Protein AF-A0A937IMR9-F1 (afdb_monomer_lite)

Structure (mmCIF, N/CA/C/O backbone):
data_AF-A0A937IMR9-F1
#
_entry.id   AF-A0A937IMR9-F1
#
loop_
_atom_site.group_PDB
_atom_site.id
_atom_site.type_symbol
_atom_site.label_atom_id
_atom_site.label_alt_id
_atom_site.label_comp_id
_atom_site.label_asym_id
_atom_site.label_entity_id
_atom_site.label_seq_id
_atom_site.pdbx_PDB_ins_code
_atom_site.Cartn_x
_atom_site.Cartn_y
_atom_site.Cartn_z
_atom_site.occupancy
_atom_site.B_iso_or_equiv
_atom_site.auth_seq_id
_atom_site.auth_comp_id
_atom_site.auth_asym_id
_atom_site.auth_atom_id
_atom_site.pdbx_PDB_model_num
ATOM 1 N N . MET A 1 1 ? 9.417 14.058 -9.438 1.00 62.03 1 MET A N 1
ATOM 2 C CA . MET A 1 1 ? 9.673 13.472 -8.106 1.00 62.03 1 MET A CA 1
ATOM 3 C C . MET A 1 1 ? 9.999 12.003 -8.313 1.00 62.03 1 MET A C 1
ATOM 5 O O . MET A 1 1 ? 9.369 11.405 -9.181 1.00 62.03 1 MET A O 1
ATOM 9 N N . LYS A 1 2 ? 11.024 11.449 -7.654 1.00 85.31 2 LYS A N 1
ATOM 10 C CA . LYS A 1 2 ? 11.374 10.034 -7.848 1.00 85.31 2 LYS A CA 1
ATOM 11 C C . LYS A 1 2 ? 10.333 9.152 -7.148 1.00 85.31 2 LYS A C 1
ATOM 13 O O . LYS A 1 2 ? 9.671 9.595 -6.207 1.00 85.31 2 LYS A O 1
ATOM 18 N N . LEU A 1 3 ? 10.179 7.912 -7.612 1.00 84.25 3 LEU A N 1
ATOM 19 C CA . LEU A 1 3 ? 9.268 6.941 -6.995 1.00 84.25 3 LEU A CA 1
ATOM 20 C C . LEU A 1 3 ? 9.607 6.738 -5.511 1.00 84.25 3 LEU A C 1
ATOM 22 O O . LEU A 1 3 ? 8.723 6.772 -4.667 1.00 84.25 3 LEU A O 1
ATOM 26 N N . GLU A 1 4 ? 10.897 6.638 -5.202 1.00 87.31 4 GLU A N 1
ATOM 27 C CA . GLU A 1 4 ? 11.428 6.520 -3.842 1.00 87.31 4 GLU A CA 1
ATOM 28 C C . GLU A 1 4 ? 11.002 7.686 -2.932 1.00 87.31 4 GLU A C 1
ATOM 30 O O . GLU A 1 4 ? 10.473 7.447 -1.849 1.00 87.31 4 GLU A O 1
ATOM 35 N N . ASP A 1 5 ? 11.112 8.936 -3.402 1.00 91.38 5 ASP A N 1
ATOM 36 C CA . ASP A 1 5 ? 10.661 10.117 -2.645 1.00 91.38 5 ASP A CA 1
ATOM 37 C C . ASP A 1 5 ? 9.155 10.045 -2.338 1.00 91.38 5 ASP A C 1
ATOM 39 O O . ASP A 1 5 ? 8.700 10.421 -1.257 1.00 91.38 5 ASP A O 1
ATOM 43 N N . THR A 1 6 ? 8.373 9.545 -3.299 1.00 91.06 6 THR A N 1
ATOM 44 C CA . THR A 1 6 ? 6.916 9.391 -3.172 1.00 91.06 6 THR A CA 1
ATOM 45 C C . THR A 1 6 ? 6.568 8.315 -2.152 1.00 91.06 6 THR A C 1
ATOM 47 O O . THR A 1 6 ? 5.729 8.541 -1.283 1.00 91.06 6 THR A O 1
ATOM 50 N N . MET A 1 7 ? 7.258 7.176 -2.200 1.00 91.50 7 MET A N 1
ATOM 51 C CA . MET A 1 7 ? 7.077 6.085 -1.245 1.00 91.50 7 MET A CA 1
ATOM 52 C C . MET A 1 7 ? 7.444 6.512 0.178 1.00 91.50 7 MET A C 1
ATOM 54 O O . MET A 1 7 ? 6.687 6.244 1.111 1.00 91.50 7 MET A O 1
ATOM 58 N N . HIS A 1 8 ? 8.554 7.235 0.350 1.00 92.56 8 HIS A N 1
ATOM 59 C CA . HIS A 1 8 ? 8.9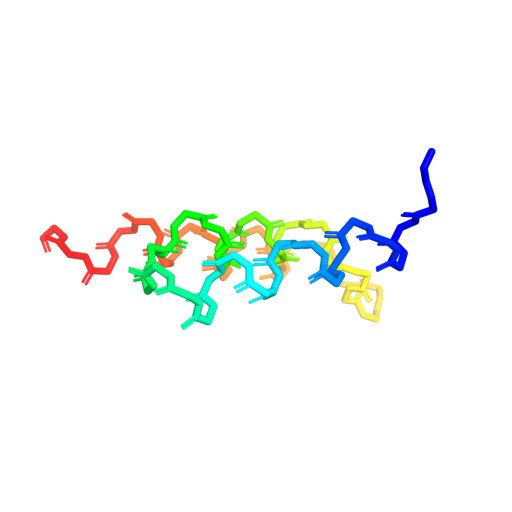44 7.780 1.650 1.00 92.56 8 HIS A CA 1
ATOM 60 C C . HIS A 1 8 ? 7.923 8.779 2.194 1.00 92.56 8 HIS A C 1
ATOM 62 O O . HIS A 1 8 ? 7.579 8.718 3.374 1.00 92.56 8 HIS A O 1
ATOM 68 N N . PHE A 1 9 ? 7.416 9.680 1.349 1.00 94.88 9 PHE A N 1
ATOM 69 C CA . PHE A 1 9 ? 6.391 10.641 1.749 1.00 94.88 9 PHE A CA 1
ATOM 70 C C . PHE A 1 9 ? 5.113 9.944 2.232 1.00 94.88 9 PHE A C 1
ATOM 72 O O . PHE A 1 9 ? 4.643 10.229 3.334 1.00 94.88 9 PHE A O 1
ATOM 79 N N . LEU A 1 10 ? 4.583 9.008 1.438 1.00 95.25 10 LEU A N 1
ATOM 80 C CA . LEU A 1 10 ? 3.355 8.276 1.761 1.00 95.25 10 LEU A CA 1
ATOM 81 C C . LEU A 1 10 ? 3.517 7.446 3.036 1.00 95.25 10 LEU A C 1
ATOM 83 O O . LEU A 1 10 ? 2.665 7.491 3.924 1.00 95.25 10 LEU A O 1
ATOM 87 N N . TRP A 1 11 ? 4.649 6.754 3.177 1.00 94.31 11 TRP A N 1
ATOM 88 C CA . TRP A 1 11 ? 4.943 5.970 4.371 1.00 94.31 11 TRP A CA 1
ATOM 89 C C . TRP A 1 11 ? 5.029 6.837 5.632 1.00 94.31 11 TRP A C 1
ATOM 91 O O . TRP A 1 11 ? 4.404 6.521 6.644 1.00 94.31 11 TRP A O 1
ATOM 101 N N . ASN A 1 12 ? 5.740 7.965 5.572 1.00 96.88 12 ASN A N 1
ATOM 102 C CA . ASN A 1 12 ? 5.844 8.882 6.706 1.00 96.88 12 ASN A CA 1
ATOM 103 C C . ASN A 1 12 ? 4.478 9.471 7.081 1.00 96.88 12 ASN A C 1
ATOM 105 O O . ASN A 1 12 ? 4.132 9.511 8.261 1.00 96.88 12 ASN A O 1
ATOM 109 N N . LYS A 1 13 ? 3.662 9.850 6.090 1.00 97.38 13 LYS A N 1
ATOM 110 C CA . LYS A 1 13 ? 2.301 10.346 6.328 1.00 97.38 13 LYS A CA 1
ATOM 111 C C . LYS A 1 13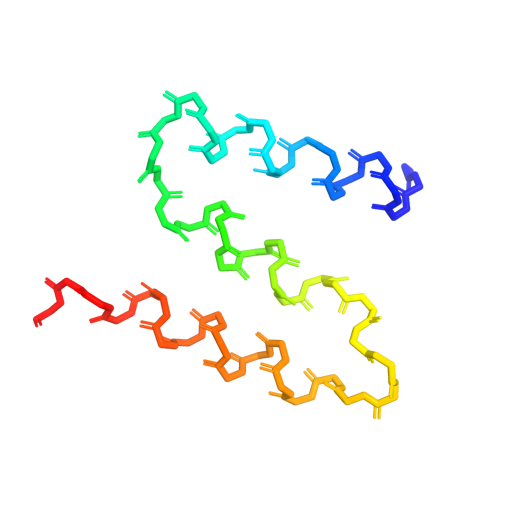 ? 1.414 9.308 6.995 1.00 97.38 13 LYS A C 1
ATOM 113 O O . LYS A 1 13 ? 0.710 9.643 7.950 1.00 97.38 13 LYS A O 1
ATOM 118 N N . TYR A 1 14 ? 1.484 8.051 6.564 1.00 96.50 14 TYR A N 1
ATOM 119 C CA . TYR A 1 14 ? 0.801 6.958 7.248 1.00 96.50 14 TYR A CA 1
ATOM 120 C C . TYR A 1 14 ? 1.293 6.801 8.693 1.00 96.50 14 TYR A C 1
ATOM 122 O O . TYR A 1 14 ? 0.482 6.676 9.609 1.00 96.50 14 TYR A O 1
ATOM 130 N N . LEU A 1 15 ? 2.606 6.838 8.939 1.00 96.38 15 LEU A N 1
ATOM 131 C CA . LEU A 1 15 ? 3.143 6.694 10.292 1.00 96.38 15 LEU A CA 1
ATOM 132 C C . LEU A 1 15 ? 2.675 7.806 11.241 1.00 96.38 15 LEU A C 1
ATOM 134 O O . LEU A 1 15 ? 2.373 7.481 12.393 1.00 96.38 15 LEU A O 1
ATOM 138 N N . GLU A 1 16 ? 2.579 9.045 10.752 1.00 97.75 16 GLU A N 1
ATOM 139 C CA . GLU A 1 16 ? 2.088 10.226 11.480 1.00 97.75 16 GLU A CA 1
ATOM 140 C C . GLU A 1 16 ? 0.583 10.161 11.771 1.00 97.75 16 GLU A C 1
ATOM 142 O O . GLU A 1 16 ? 0.153 10.409 12.895 1.00 97.75 16 GLU A O 1
ATOM 147 N N . THR A 1 17 ? -0.225 9.850 10.757 1.00 95.94 17 THR A N 1
ATOM 148 C CA . THR A 1 17 ? -1.690 10.024 10.805 1.00 95.94 17 THR A CA 1
ATOM 149 C C . THR A 1 17 ? -2.452 8.744 11.128 1.00 95.94 17 THR A C 1
ATOM 151 O O . THR A 1 17 ? -3.589 8.804 11.592 1.00 95.94 17 THR A O 1
ATOM 154 N N . LYS A 1 18 ? -1.842 7.582 10.863 1.00 93.75 18 LYS A N 1
ATOM 155 C CA . LYS A 1 18 ? -2.50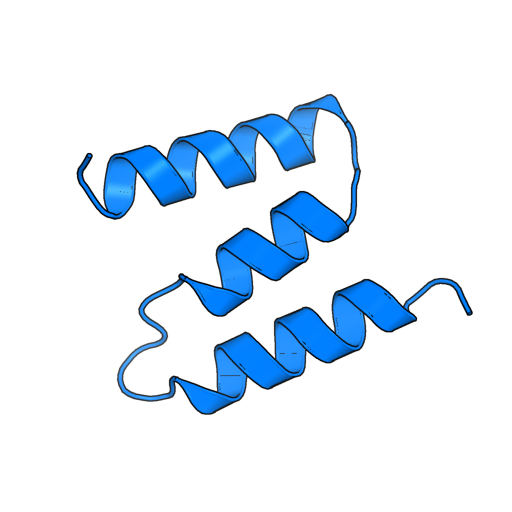2 6.267 10.784 1.00 93.75 18 LYS A CA 1
ATOM 156 C C . LYS A 1 18 ? -3.685 6.232 9.810 1.00 93.75 18 LYS A C 1
ATOM 158 O O . LYS A 1 18 ? -4.553 5.368 9.931 1.00 93.75 18 LYS A O 1
ATOM 163 N N . ASP A 1 19 ? -3.715 7.151 8.846 1.00 94.12 19 ASP A N 1
ATOM 164 C CA . ASP A 1 19 ? -4.717 7.168 7.789 1.00 94.12 19 ASP A CA 1
ATOM 165 C C . ASP A 1 19 ? -4.378 6.100 6.742 1.00 94.12 19 ASP A C 1
ATOM 167 O O . ASP A 1 19 ? -3.324 6.123 6.101 1.00 94.12 19 ASP A O 1
ATOM 171 N N . MET A 1 20 ? -5.288 5.136 6.614 1.00 94.31 20 MET A N 1
ATOM 172 C CA . MET A 1 20 ? -5.133 3.962 5.760 1.00 94.31 20 MET A CA 1
ATOM 173 C C . MET A 1 20 ? -5.088 4.325 4.274 1.00 94.31 20 MET A C 1
ATOM 175 O O . MET A 1 20 ? -4.576 3.523 3.497 1.00 94.31 20 MET A O 1
ATOM 179 N N . GLU A 1 21 ? -5.546 5.517 3.875 1.00 94.62 21 GLU A N 1
ATOM 180 C CA . GLU A 1 21 ? -5.453 5.959 2.481 1.00 94.62 21 GLU A CA 1
ATOM 181 C C . GLU A 1 21 ? -3.993 6.149 2.048 1.00 94.62 21 GLU A C 1
ATOM 183 O O . GLU A 1 21 ? -3.616 5.703 0.967 1.00 94.62 21 GLU A O 1
ATOM 188 N N . TYR A 1 22 ? -3.128 6.694 2.915 1.00 95.81 22 TYR A N 1
ATOM 189 C CA . TYR A 1 22 ? -1.696 6.820 2.604 1.00 95.81 22 TYR A CA 1
ATOM 190 C C . TYR A 1 22 ? -1.015 5.458 2.460 1.00 95.81 22 TYR A C 1
ATOM 192 O O . TYR A 1 22 ? -0.123 5.292 1.627 1.00 95.81 22 TYR A O 1
ATOM 200 N N . LEU A 1 23 ? -1.432 4.473 3.261 1.00 93.50 23 LEU A N 1
ATOM 201 C CA . LEU A 1 23 ? -0.915 3.112 3.155 1.00 93.50 23 LEU A CA 1
ATOM 202 C C . LEU A 1 23 ? -1.411 2.431 1.874 1.00 93.50 23 LEU A C 1
ATOM 204 O O . LEU A 1 23 ? -0.628 1.776 1.191 1.00 93.50 23 LEU A O 1
ATOM 208 N N . ALA A 1 24 ? -2.684 2.622 1.523 1.00 94.69 24 ALA A N 1
ATOM 209 C CA . ALA A 1 24 ? -3.265 2.105 0.291 1.00 94.69 24 ALA A CA 1
ATOM 210 C C . ALA A 1 24 ? -2.571 2.691 -0.945 1.00 94.69 24 ALA A C 1
ATOM 212 O O . ALA A 1 24 ? -2.170 1.945 -1.835 1.00 94.69 24 ALA A O 1
ATOM 213 N N . GLU A 1 25 ? -2.352 4.006 -0.971 1.00 93.50 25 GLU A N 1
ATOM 214 C CA . GLU A 1 25 ? -1.658 4.682 -2.065 1.00 93.50 25 GLU A CA 1
ATOM 215 C C . GLU A 1 25 ? -0.188 4.241 -2.175 1.00 93.50 25 GLU A C 1
ATOM 217 O O . GLU A 1 25 ? 0.324 4.062 -3.283 1.00 93.50 25 GLU A O 1
ATOM 222 N N . ALA A 1 26 ? 0.488 4.005 -1.044 1.00 92.94 26 ALA A N 1
ATOM 223 C CA . ALA A 1 26 ? 1.839 3.450 -1.046 1.00 92.94 26 ALA A CA 1
ATOM 224 C C . ALA A 1 26 ? 1.861 2.052 -1.676 1.00 92.94 26 ALA A C 1
ATOM 226 O O . ALA A 1 26 ? 2.707 1.781 -2.522 1.00 92.94 26 ALA A O 1
ATOM 227 N N . CYS A 1 27 ? 0.921 1.173 -1.319 1.00 91.94 27 CYS A N 1
ATOM 228 C CA . CYS A 1 27 ? 0.807 -0.143 -1.942 1.00 91.94 27 CYS A CA 1
ATOM 229 C C . CYS A 1 27 ? 0.499 -0.029 -3.442 1.00 91.94 27 CYS A C 1
ATOM 231 O O . CYS A 1 27 ? 1.165 -0.652 -4.256 1.00 91.94 27 CYS A O 1
ATOM 233 N N . GLU A 1 28 ? -0.432 0.820 -3.855 1.00 90.00 28 GLU A N 1
ATOM 234 C CA . GLU A 1 28 ? -0.774 0.970 -5.273 1.00 90.00 28 GLU A CA 1
ATOM 235 C C . GLU A 1 28 ? 0.408 1.446 -6.137 1.00 90.00 28 GLU A C 1
ATOM 237 O O . GLU A 1 28 ? 0.558 1.013 -7.279 1.00 90.00 28 GLU A O 1
ATOM 242 N N . LYS A 1 29 ? 1.274 2.307 -5.590 1.00 87.56 29 LYS A N 1
ATOM 243 C CA . LYS A 1 29 ? 2.468 2.816 -6.285 1.00 87.56 29 LYS A CA 1
ATOM 244 C C . LYS A 1 29 ? 3.713 1.955 -6.088 1.00 87.56 29 LYS A C 1
ATOM 246 O O . LYS A 1 29 ? 4.709 2.179 -6.779 1.00 87.56 29 LYS A O 1
ATOM 251 N N . ALA A 1 30 ? 3.701 1.020 -5.141 1.00 85.12 30 ALA A N 1
ATOM 252 C CA . ALA A 1 30 ? 4.860 0.195 -4.862 1.00 85.12 30 ALA A CA 1
ATOM 253 C C . ALA A 1 30 ? 5.184 -0.666 -6.092 1.00 85.12 30 ALA A C 1
ATOM 255 O O . ALA A 1 30 ? 4.294 -1.321 -6.641 1.00 85.12 30 ALA A O 1
ATOM 256 N N . PRO A 1 31 ? 6.458 -0.729 -6.511 1.00 75.38 31 PRO A N 1
ATOM 257 C CA . PRO A 1 31 ? 6.887 -1.641 -7.554 1.00 75.38 31 PRO A CA 1
ATOM 258 C C . PRO A 1 31 ? 6.955 -3.053 -6.956 1.00 75.38 31 PRO A C 1
ATOM 260 O O . PRO A 1 31 ? 8.034 -3.571 -6.668 1.00 75.38 31 PRO A O 1
ATOM 263 N N . PHE A 1 32 ? 5.799 -3.672 -6.706 1.00 76.25 32 PHE A N 1
ATOM 264 C CA . PHE A 1 32 ? 5.728 -5.085 -6.350 1.00 76.25 32 PHE A CA 1
ATOM 265 C C . PHE A 1 32 ? 6.389 -5.874 -7.471 1.00 76.25 32 PHE A C 1
ATOM 267 O O . PHE A 1 32 ? 5.974 -5.729 -8.615 1.00 76.25 32 PHE A O 1
ATOM 274 N N . PHE A 1 33 ? 7.425 -6.652 -7.141 1.00 65.50 33 PHE A N 1
ATOM 275 C CA . PHE A 1 33 ? 8.318 -7.413 -8.029 1.00 65.50 33 PHE A CA 1
ATOM 276 C C . PHE A 1 33 ? 7.617 -8.120 -9.218 1.00 65.50 33 PHE A C 1
ATOM 278 O O . PHE A 1 33 ? 7.448 -9.335 -9.221 1.00 65.50 33 PHE A O 1
ATOM 285 N N . GL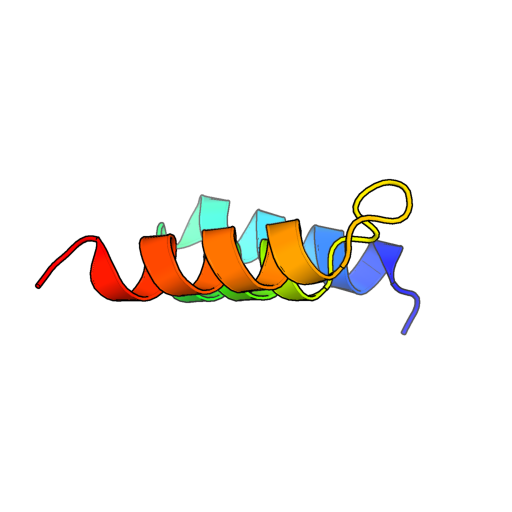Y A 1 34 ? 7.205 -7.365 -10.241 1.00 66.62 34 GLY A N 1
ATOM 286 C CA . GLY A 1 34 ? 6.422 -7.850 -11.382 1.00 66.62 34 GLY A CA 1
ATOM 287 C C . GLY A 1 34 ? 4.945 -8.175 -11.104 1.00 66.62 34 GLY A C 1
ATOM 288 O O . 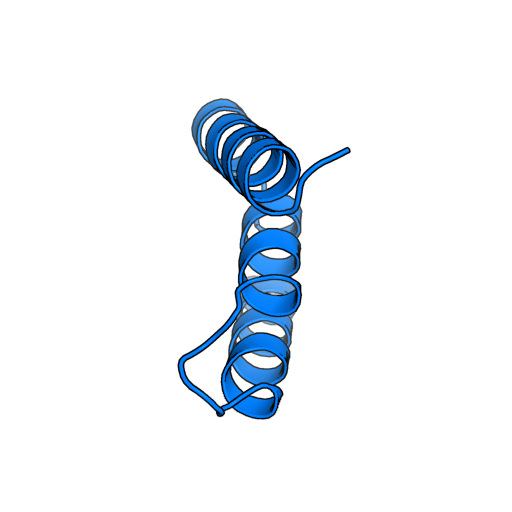GLY A 1 34 ? 4.326 -8.830 -11.936 1.00 66.62 34 GLY A O 1
ATOM 289 N N . GLN A 1 35 ? 4.370 -7.758 -9.970 1.00 79.12 35 GLN A N 1
ATOM 290 C CA . GLN A 1 35 ? 2.986 -8.083 -9.583 1.00 79.12 35 GLN A CA 1
ATOM 291 C C . GLN A 1 35 ? 2.169 -6.827 -9.264 1.00 79.12 35 GLN A C 1
ATOM 293 O O . GLN A 1 35 ? 1.738 -6.619 -8.133 1.00 79.12 35 GLN A O 1
ATOM 298 N N . GLU A 1 36 ? 1.940 -5.986 -10.273 1.00 81.88 36 GLU A N 1
ATOM 299 C CA . GLU A 1 36 ? 1.175 -4.735 -10.131 1.00 81.88 36 GLU A CA 1
ATOM 300 C C . GLU A 1 36 ? -0.226 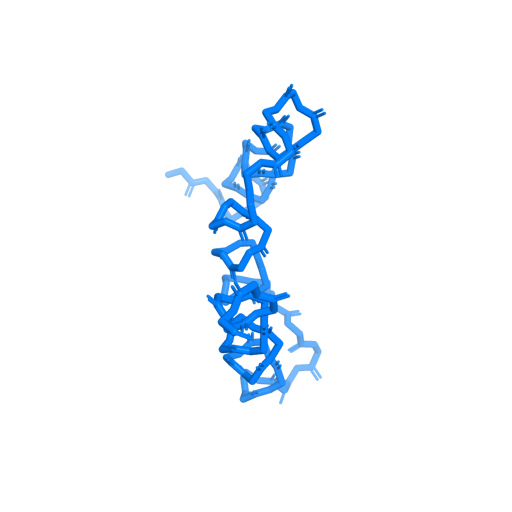-4.950 -9.533 1.00 81.88 36 GLU A C 1
ATOM 302 O O . GLU A 1 36 ? -0.698 -4.142 -8.733 1.00 81.88 36 GLU A O 1
ATOM 307 N N . ASP A 1 37 ? -0.879 -6.063 -9.869 1.00 88.19 37 ASP A N 1
ATOM 308 C CA . ASP A 1 37 ? -2.224 -6.368 -9.376 1.00 88.19 37 ASP A CA 1
ATOM 309 C C . ASP A 1 37 ? -2.250 -6.661 -7.871 1.00 88.19 37 ASP A C 1
ATOM 311 O O . ASP A 1 37 ? -3.237 -6.357 -7.205 1.00 88.19 37 ASP A O 1
ATOM 315 N N . MET A 1 38 ? -1.142 -7.152 -7.302 1.00 89.25 38 MET A N 1
ATOM 316 C CA . MET A 1 38 ? -1.023 -7.350 -5.856 1.00 89.25 38 MET A CA 1
ATOM 317 C C . MET A 1 38 ? -1.134 -6.019 -5.109 1.00 89.25 38 MET A C 1
ATOM 319 O O . MET A 1 38 ? -1.824 -5.937 -4.095 1.00 89.25 38 MET A O 1
ATOM 323 N N . GLY A 1 39 ? -0.495 -4.963 -5.617 1.00 90.75 39 GLY A N 1
ATOM 324 C CA . GLY A 1 39 ? -0.555 -3.649 -4.983 1.00 90.75 39 GLY A CA 1
ATOM 325 C C . GLY A 1 39 ? -1.939 -3.029 -5.017 1.00 90.75 39 GLY A C 1
ATOM 326 O O . GLY A 1 39 ? -2.394 -2.493 -4.006 1.00 90.75 39 GLY A O 1
ATOM 327 N N . LYS A 1 40 ? -2.641 -3.177 -6.145 1.00 90.31 40 LYS A N 1
ATOM 328 C CA . LYS A 1 40 ? -4.034 -2.734 -6.297 1.00 90.31 40 LYS A CA 1
ATOM 329 C C . LYS A 1 40 ? -4.978 -3.489 -5.364 1.00 90.31 40 LYS A C 1
ATOM 331 O O . LYS A 1 40 ? -5.855 -2.876 -4.753 1.00 90.31 40 LYS A O 1
ATOM 336 N N . GLU A 1 41 ? -4.789 -4.799 -5.226 1.00 93.12 41 GLU A N 1
ATOM 337 C CA . GLU A 1 41 ? -5.618 -5.627 -4.350 1.00 93.12 41 GLU A CA 1
ATOM 338 C C . GLU A 1 41 ? -5.409 -5.249 -2.879 1.00 93.12 41 GLU A C 1
ATOM 340 O O . GLU A 1 41 ? -6.372 -4.987 -2.159 1.00 93.12 41 GLU A O 1
ATOM 345 N N . ILE A 1 42 ? -4.153 -5.104 -2.440 1.00 91.62 42 ILE A N 1
ATOM 346 C CA . ILE A 1 42 ? -3.836 -4.656 -1.076 1.00 91.62 42 ILE A CA 1
ATOM 347 C C . ILE A 1 42 ? -4.438 -3.270 -0.814 1.00 91.62 42 ILE A C 1
ATOM 349 O O . ILE A 1 42 ? -5.089 -3.073 0.213 1.00 91.62 42 ILE A O 1
ATOM 353 N N . ALA A 1 43 ? -4.288 -2.322 -1.743 1.00 93.00 43 ALA A N 1
ATOM 354 C CA . ALA A 1 43 ? -4.881 -0.991 -1.620 1.00 93.00 43 ALA A CA 1
ATOM 355 C C . ALA A 1 43 ? -6.414 -1.050 -1.481 1.00 93.00 43 ALA A C 1
ATOM 357 O O . ALA A 1 43 ? -6.997 -0.356 -0.647 1.00 93.00 43 ALA A O 1
ATOM 358 N N . THR A 1 44 ? -7.070 -1.923 -2.248 1.00 93.81 44 THR A N 1
ATOM 359 C CA . THR A 1 44 ? -8.521 -2.145 -2.178 1.00 93.81 44 THR A CA 1
ATOM 360 C C . THR A 1 44 ? -8.942 -2.707 -0.823 1.00 93.81 44 THR A C 1
ATOM 362 O O . THR A 1 44 ? -9.905 -2.220 -0.227 1.00 93.81 44 THR A O 1
ATOM 365 N N . ILE A 1 45 ? -8.213 -3.691 -0.293 1.00 94.00 45 ILE A N 1
ATOM 366 C CA . ILE A 1 45 ? -8.474 -4.260 1.036 1.00 94.00 45 ILE A CA 1
ATOM 367 C C . ILE A 1 45 ? -8.325 -3.181 2.114 1.00 94.00 45 ILE A C 1
ATOM 369 O O . ILE A 1 45 ? -9.209 -3.028 2.957 1.00 94.00 45 ILE A O 1
ATOM 373 N N . LEU A 1 46 ? -7.249 -2.392 2.063 1.00 92.62 46 LEU A N 1
ATOM 374 C CA . LEU A 1 46 ? -6.961 -1.343 3.045 1.00 92.62 46 LEU A CA 1
ATOM 375 C C . LEU A 1 46 ? -8.051 -0.266 3.091 1.00 92.62 46 LEU A C 1
ATOM 377 O O . LEU A 1 46 ? -8.483 0.112 4.180 1.00 92.62 46 LEU A O 1
ATOM 381 N N . ARG A 1 47 ? -8.551 0.173 1.929 1.00 93.69 47 ARG A N 1
ATOM 382 C CA . ARG A 1 47 ? -9.650 1.152 1.825 1.00 93.69 47 ARG A CA 1
ATOM 383 C C . ARG A 1 47 ? -10.978 0.625 2.373 1.00 93.69 47 ARG A C 1
ATOM 385 O O . ARG A 1 47 ? -11.807 1.402 2.838 1.00 93.69 47 ARG A O 1
ATOM 392 N N . ASN A 1 48 ? -11.176 -0.691 2.353 1.00 92.81 48 ASN A N 1
ATOM 393 C CA . ASN A 1 48 ? -12.397 -1.337 2.833 1.00 92.81 48 ASN A CA 1
ATOM 394 C C . ASN A 1 48 ? -12.301 -1.859 4.279 1.00 92.81 48 ASN A C 1
ATOM 396 O O . ASN A 1 48 ? -13.322 -2.239 4.843 1.00 92.81 48 ASN A O 1
ATOM 400 N N . TYR A 1 49 ? -11.122 -1.827 4.913 1.00 82.44 49 TYR A N 1
ATOM 401 C CA . TYR A 1 49 ? -10.835 -2.429 6.230 1.00 82.44 49 TYR A CA 1
ATOM 402 C C . TYR A 1 49 ? -11.614 -1.823 7.426 1.00 82.44 49 TYR A C 1
ATOM 404 O O . TYR A 1 49 ? -11.441 -2.243 8.567 1.00 82.44 49 TYR A O 1
ATOM 412 N N . LYS A 1 50 ? -12.486 -0.834 7.201 1.00 62.16 50 LYS A N 1
ATOM 413 C CA . LYS A 1 50 ? -13.331 -0.210 8.238 1.00 62.16 50 LYS A CA 1
ATOM 414 C C . LYS A 1 50 ? -14.816 -0.091 7.874 1.00 62.16 50 LYS A C 1
ATOM 416 O O . LYS A 1 50 ? -15.536 0.624 8.572 1.00 62.16 50 LYS A O 1
ATOM 421 N N . LYS A 1 51 ? -15.266 -0.742 6.799 1.00 49.38 51 LYS A N 1
ATOM 422 C CA . LYS A 1 51 ? -16.703 -0.876 6.523 1.00 49.38 51 LYS A CA 1
ATOM 423 C C . LYS A 1 51 ? -17.330 -1.995 7.342 1.00 49.38 51 LYS A C 1
ATOM 425 O O . LYS A 1 51 ? -16.640 -3.012 7.563 1.00 49.38 51 LYS A O 1
#

Foldseek 3Di:
DDLVVLLVVLVVVCVVPVPLQSVLVSLCSDPPPPCNVRSNVVSVCSVVVPD

Secondary structure (DSSP, 8-state):
--HHHHHHHHHHHHHHH--HHHHHHHHHHS--TT-HHHHHHHHHHHHHTT-

Sequence (51 aa):
MKLEDTMHFLWNKYLETKDMEYLAEACEKAPFFGQEDMGKEIATILRNYKK

Radius of gyration: 10.85 Å; chains: 1; bounding box: 28×22×23 Å

pLDDT: mean 88.13, std 10.41, range [49.38, 97.75]